Protein AF-A0A1M4Y9M9-F1 (afdb_monomer_lite)

Radius of gyration: 22.57 Å; chains: 1; bounding box: 41×50×82 Å

Sequence (155 aa):
MILIICITCGNTMSQRNHDEQQNQTVKKDTIIKLNNNISLYYASYNSPMKLWYNLHIIHHKKKIKVGKGSDFKGTGSELFSSLSPNAKYVVVDGIIKEYVHESVKDSTLHENYTCAIIDINKAKIIKQLQQDCDGSWNKKNQWISSGGKVVFTSK

Secondary structure (DSSP, 8-state):
-----------------HHHHTT-EEEEEEEEE-SSSEEEEEEEEETTTTEEEEEEEEETTEEEETTTTSTTTT-BB-S-EEE-TTSSEEEEEEEEEEEEESSSS-EEEEEEEEEEEEETTTTEEEEEESS-TT-EE-TTSEEE-TTS-EEEE--

Structure (mmCIF, N/CA/C/O backbone):
data_AF-A0A1M4Y9M9-F1
#
_entry.id   AF-A0A1M4Y9M9-F1
#
loop_
_atom_site.group_PDB
_atom_site.id
_atom_site.type_symbol
_atom_site.label_atom_id
_atom_site.label_alt_id
_atom_site.label_comp_id
_atom_site.label_asym_id
_atom_site.label_entity_id
_atom_site.label_seq_id
_atom_site.pdbx_PDB_ins_code
_atom_site.Cartn_x
_atom_site.Cartn_y
_atom_site.Cartn_z
_atom_site.occupancy
_atom_site.B_iso_or_equiv
_atom_site.auth_seq_id
_atom_site.auth_comp_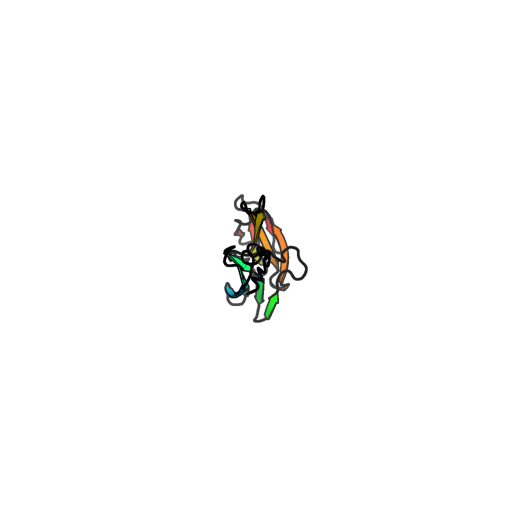id
_atom_site.auth_asym_id
_atom_site.auth_atom_id
_atom_site.pdbx_PDB_model_num
ATOM 1 N N . MET A 1 1 ? 26.553 -31.620 -65.934 1.00 39.50 1 MET A N 1
ATOM 2 C CA . MET A 1 1 ? 26.837 -31.002 -64.623 1.00 39.50 1 MET A CA 1
ATOM 3 C C . MET A 1 1 ? 26.185 -29.625 -64.635 1.00 39.50 1 MET A C 1
ATOM 5 O O . MET A 1 1 ? 26.698 -28.736 -65.295 1.00 39.50 1 MET A O 1
ATOM 9 N N . ILE A 1 2 ? 24.980 -29.499 -64.070 1.00 39.03 2 ILE A N 1
ATOM 10 C CA . ILE A 1 2 ? 24.184 -28.259 -64.086 1.00 39.03 2 ILE A CA 1
ATOM 11 C C . ILE A 1 2 ? 24.255 -27.665 -62.680 1.00 39.03 2 ILE A C 1
ATOM 13 O O . ILE A 1 2 ? 23.873 -28.321 -61.714 1.00 39.03 2 ILE A O 1
ATOM 17 N N . LEU A 1 3 ? 24.805 -26.456 -62.576 1.00 32.22 3 LEU A N 1
ATOM 18 C CA . LEU A 1 3 ? 24.960 -25.712 -61.331 1.00 32.22 3 LEU A CA 1
ATOM 19 C C . LEU A 1 3 ? 23.658 -24.945 -61.056 1.00 32.22 3 LEU A C 1
ATOM 21 O O . LEU A 1 3 ? 23.342 -23.989 -61.758 1.00 32.22 3 LEU A O 1
ATOM 25 N N . ILE A 1 4 ? 22.895 -25.380 -60.053 1.00 41.69 4 ILE A N 1
ATOM 26 C CA . ILE A 1 4 ? 21.719 -24.661 -59.552 1.00 41.69 4 ILE A CA 1
ATOM 27 C C . ILE A 1 4 ? 22.172 -23.844 -58.342 1.00 41.69 4 ILE A C 1
ATOM 29 O O . ILE A 1 4 ? 22.503 -24.410 -57.302 1.00 41.69 4 ILE A O 1
ATOM 33 N N . ILE A 1 5 ? 22.195 -22.517 -58.471 1.00 45.50 5 ILE A N 1
ATOM 34 C CA . ILE A 1 5 ? 22.410 -21.608 -57.341 1.00 45.50 5 ILE A CA 1
ATOM 35 C C . ILE A 1 5 ? 21.033 -21.130 -56.879 1.00 45.50 5 ILE A C 1
ATOM 37 O O . ILE A 1 5 ? 20.473 -20.176 -57.416 1.00 45.50 5 ILE A O 1
ATOM 41 N N . CYS A 1 6 ? 20.468 -21.809 -55.883 1.00 41.34 6 CYS A N 1
ATOM 42 C CA . CYS A 1 6 ? 19.318 -21.298 -55.146 1.00 41.34 6 CYS A CA 1
ATOM 43 C C . CYS A 1 6 ? 19.807 -20.232 -54.160 1.00 41.34 6 CYS A C 1
ATOM 45 O O . CYS A 1 6 ? 20.219 -20.550 -53.047 1.00 41.34 6 CYS A O 1
ATOM 47 N N . ILE A 1 7 ? 19.764 -18.961 -54.563 1.00 47.72 7 ILE A N 1
ATOM 48 C CA . ILE A 1 7 ? 19.885 -17.847 -53.619 1.00 47.72 7 ILE A CA 1
ATOM 49 C C . ILE A 1 7 ? 18.536 -17.721 -52.913 1.00 47.72 7 ILE A C 1
ATOM 51 O O . ILE A 1 7 ? 17.631 -17.026 -53.370 1.00 47.72 7 ILE A O 1
ATOM 55 N N . THR A 1 8 ? 18.371 -18.431 -51.800 1.00 47.62 8 THR A N 1
ATOM 56 C CA . THR A 1 8 ? 17.299 -18.114 -50.861 1.00 47.62 8 THR A CA 1
ATOM 57 C C . THR A 1 8 ? 17.692 -16.825 -50.151 1.00 47.62 8 THR A C 1
ATOM 59 O O . THR A 1 8 ? 18.548 -16.839 -49.266 1.00 47.62 8 THR A O 1
ATOM 62 N N . CYS A 1 9 ? 17.079 -15.705 -50.536 1.00 42.34 9 CYS A N 1
ATOM 63 C CA . CYS A 1 9 ? 17.023 -14.516 -49.693 1.00 42.34 9 CYS A CA 1
ATOM 64 C C . CYS A 1 9 ? 16.261 -14.889 -48.417 1.00 42.34 9 CYS A C 1
ATOM 66 O O . CYS A 1 9 ? 15.039 -14.773 -48.341 1.00 42.34 9 CYS A O 1
ATOM 68 N N . GLY A 1 10 ? 16.988 -15.400 -47.425 1.00 38.81 10 GLY A N 1
ATOM 69 C CA . GLY A 1 10 ? 16.511 -15.463 -46.060 1.00 38.81 10 GLY A CA 1
ATOM 70 C C . GLY A 1 10 ? 16.348 -14.031 -45.585 1.00 38.81 10 GLY A C 1
ATOM 71 O O . GLY A 1 10 ? 17.317 -13.404 -45.172 1.00 38.81 10 GLY A O 1
ATOM 72 N N . ASN A 1 11 ? 15.129 -13.503 -45.673 1.00 43.81 11 ASN A N 1
ATOM 73 C CA . ASN A 1 11 ? 14.743 -12.364 -44.862 1.00 43.81 11 ASN A CA 1
ATOM 74 C C . ASN A 1 11 ? 14.874 -12.830 -43.412 1.00 43.81 11 ASN A C 1
ATOM 76 O O . ASN A 1 11 ? 13.977 -13.478 -42.873 1.00 43.81 11 ASN A O 1
ATOM 80 N N . THR A 1 12 ? 16.015 -12.548 -42.790 1.00 44.00 12 THR A N 1
ATOM 81 C CA . THR A 1 12 ? 16.142 -12.533 -41.340 1.00 44.00 12 THR A CA 1
ATOM 82 C C . THR A 1 12 ? 15.184 -11.458 -40.861 1.00 44.00 12 THR A C 1
ATOM 84 O O . THR A 1 12 ? 15.502 -10.273 -40.791 1.00 44.00 12 THR A O 1
ATOM 87 N N . MET A 1 13 ? 13.951 -11.881 -40.600 1.00 41.16 13 MET A N 1
ATOM 88 C CA . MET A 1 13 ? 12.980 -11.124 -39.842 1.00 41.16 13 MET A CA 1
ATOM 89 C C . MET A 1 13 ? 13.614 -10.940 -38.465 1.00 41.16 13 MET A C 1
ATOM 91 O O . MET A 1 13 ? 13.574 -11.843 -37.633 1.00 41.16 13 MET A O 1
ATOM 95 N N . SER A 1 14 ? 14.310 -9.813 -38.285 1.00 38.88 14 SER A N 1
ATOM 96 C CA . SER A 1 14 ? 14.845 -9.378 -37.000 1.00 38.88 14 SER A CA 1
ATOM 97 C C . SER A 1 14 ? 13.666 -9.346 -36.041 1.00 38.88 14 SER A C 1
ATOM 99 O O . SER A 1 14 ? 12.793 -8.479 -36.133 1.00 38.88 14 SER A O 1
ATOM 101 N N . GLN A 1 15 ? 13.559 -10.389 -35.221 1.00 40.09 15 GLN A N 1
ATOM 102 C CA . GLN A 1 15 ? 12.490 -10.506 -34.256 1.00 40.09 15 GLN A CA 1
ATOM 103 C C . GLN A 1 15 ? 12.573 -9.289 -33.336 1.00 40.09 15 GLN A C 1
ATOM 105 O O . GLN A 1 15 ? 13.615 -9.019 -32.736 1.00 40.09 15 GLN A O 1
ATOM 110 N N . ARG A 1 16 ? 11.453 -8.571 -33.222 1.00 39.50 16 ARG A N 1
ATOM 111 C CA . ARG A 1 16 ? 11.180 -7.558 -32.196 1.00 39.50 16 ARG A CA 1
ATOM 112 C C . ARG A 1 16 ? 11.126 -8.217 -30.805 1.00 39.50 16 ARG A C 1
ATOM 114 O O . ARG A 1 16 ? 10.100 -8.199 -30.144 1.00 39.50 16 ARG A O 1
ATOM 121 N N . ASN A 1 17 ? 12.211 -8.861 -30.380 1.00 40.59 17 ASN A N 1
ATOM 122 C CA . ASN A 1 17 ? 12.287 -9.607 -29.120 1.00 40.59 17 ASN A CA 1
ATOM 123 C C . ASN A 1 17 ? 12.704 -8.730 -27.929 1.00 40.59 17 ASN A C 1
ATOM 125 O O . ASN A 1 17 ? 12.771 -9.230 -26.810 1.00 40.59 17 ASN A O 1
ATOM 129 N N . HIS A 1 18 ? 12.999 -7.444 -28.137 1.00 46.12 18 HIS A N 1
ATOM 130 C CA . HIS A 1 18 ? 13.376 -6.556 -27.034 1.00 46.12 18 HIS A CA 1
ATOM 131 C C . HIS A 1 18 ? 12.176 -6.086 -26.194 1.00 46.12 18 HIS A C 1
ATOM 133 O O . HIS A 1 18 ? 12.348 -5.849 -24.999 1.00 46.12 18 HIS A O 1
ATOM 139 N N . ASP A 1 19 ? 10.970 -6.044 -26.770 1.00 46.53 19 ASP A N 1
ATOM 140 C CA . ASP A 1 19 ? 9.790 -5.465 -26.111 1.00 46.53 19 ASP A CA 1
ATOM 141 C C . ASP A 1 19 ? 9.108 -6.428 -25.121 1.00 46.53 19 ASP A C 1
ATOM 143 O O . ASP A 1 19 ? 8.520 -6.001 -24.127 1.00 46.53 19 ASP A O 1
ATOM 147 N N . GLU A 1 20 ? 9.196 -7.746 -25.335 1.00 45.84 20 GLU A N 1
ATOM 148 C CA . GLU A 1 20 ? 8.435 -8.708 -24.524 1.00 45.84 20 GLU A CA 1
ATOM 149 C C . GLU A 1 20 ? 9.096 -9.080 -23.193 1.00 45.84 20 GLU A C 1
ATOM 151 O O . GLU A 1 20 ? 8.388 -9.497 -22.280 1.00 45.84 20 GLU A O 1
ATOM 156 N N . GLN A 1 21 ? 10.415 -8.942 -23.027 1.00 48.41 21 GLN A N 1
ATOM 157 C CA . GLN A 1 21 ? 11.097 -9.423 -21.814 1.00 48.41 21 GLN A CA 1
ATOM 158 C C . GLN A 1 21 ? 11.120 -8.420 -20.652 1.00 48.41 21 GLN A C 1
ATOM 160 O O . GLN A 1 21 ? 11.230 -8.834 -19.498 1.00 48.41 21 GLN A O 1
ATOM 165 N N . GLN A 1 22 ? 11.005 -7.117 -20.913 1.00 54.19 22 GLN A N 1
ATOM 166 C CA . GLN A 1 22 ? 11.281 -6.099 -19.889 1.00 54.19 22 GLN A CA 1
ATOM 167 C C . GLN A 1 22 ? 10.118 -5.867 -18.907 1.00 54.19 22 GLN A C 1
ATOM 169 O O . GLN A 1 22 ? 10.344 -5.398 -17.794 1.00 54.19 22 GLN A O 1
ATOM 174 N N . ASN A 1 23 ? 8.893 -6.276 -19.257 1.00 61.84 23 ASN A N 1
ATOM 175 C CA . ASN A 1 23 ? 7.692 -6.037 -18.443 1.00 61.84 23 ASN A CA 1
ATOM 176 C C . ASN A 1 23 ? 6.977 -7.305 -17.944 1.00 61.84 23 ASN A C 1
ATOM 178 O O . ASN A 1 23 ? 5.880 -7.225 -17.380 1.00 61.84 23 ASN A O 1
ATOM 182 N N . GLN A 1 24 ? 7.580 -8.487 -18.103 1.00 79.12 24 GLN A N 1
ATOM 183 C CA . GLN A 1 24 ? 6.940 -9.729 -17.672 1.00 79.12 24 GLN A CA 1
ATOM 184 C C . GLN A 1 24 ? 6.872 -9.827 -16.149 1.00 79.12 24 GLN A C 1
ATOM 186 O O . GLN A 1 24 ? 7.872 -9.927 -15.438 1.00 79.12 24 GLN A O 1
ATOM 191 N N . THR A 1 25 ? 5.641 -9.826 -15.644 1.00 87.69 25 THR A N 1
ATOM 192 C CA . THR A 1 25 ? 5.367 -10.097 -14.237 1.00 87.69 25 THR A CA 1
ATOM 193 C C . THR A 1 25 ? 5.221 -11.605 -14.054 1.00 87.69 25 THR A C 1
ATOM 195 O O . THR A 1 25 ? 4.389 -12.233 -14.707 1.00 87.69 25 THR A O 1
ATOM 198 N N . VAL A 1 26 ? 5.993 -12.195 -13.146 1.00 93.44 26 VAL A N 1
ATOM 199 C CA . VAL A 1 26 ? 5.918 -13.626 -12.826 1.00 93.44 26 VAL A CA 1
ATOM 200 C C . VAL A 1 26 ? 5.068 -13.861 -11.586 1.00 93.44 26 VAL A C 1
ATOM 202 O O . VAL A 1 26 ? 4.998 -13.010 -10.695 1.00 93.44 26 VAL A O 1
ATOM 205 N N . LYS A 1 27 ? 4.434 -15.033 -11.492 1.00 95.62 27 LYS A N 1
ATOM 206 C CA . LYS A 1 27 ? 3.749 -15.447 -10.264 1.00 95.62 27 LYS A CA 1
ATOM 207 C C . LYS A 1 27 ? 4.785 -15.616 -9.154 1.00 95.62 27 LYS A C 1
ATOM 209 O O . LYS A 1 27 ? 5.689 -16.439 -9.262 1.00 95.62 27 LYS A O 1
ATOM 214 N N . LYS A 1 28 ? 4.646 -14.829 -8.094 1.00 96.19 28 LYS A N 1
ATOM 215 C CA . LYS A 1 28 ? 5.520 -14.852 -6.925 1.00 96.19 28 LYS A CA 1
ATOM 216 C C . LYS A 1 28 ? 4.741 -14.286 -5.759 1.00 96.19 28 LYS A C 1
ATOM 218 O O . LYS A 1 28 ? 4.192 -13.195 -5.861 1.00 96.19 28 LYS A O 1
ATOM 223 N N . ASP A 1 29 ? 4.721 -15.025 -4.666 1.00 95.94 29 ASP A N 1
ATOM 224 C CA . ASP A 1 29 ? 3.932 -14.672 -3.501 1.00 95.94 29 ASP A CA 1
ATOM 225 C C . ASP A 1 29 ? 4.799 -13.951 -2.465 1.00 95.94 29 ASP A C 1
ATOM 227 O O . ASP A 1 29 ? 5.914 -14.380 -2.167 1.00 95.94 29 ASP A O 1
ATOM 231 N N . THR A 1 30 ? 4.278 -12.871 -1.889 1.00 97.56 30 THR A N 1
ATOM 232 C CA . THR A 1 30 ? 4.827 -12.270 -0.667 1.00 97.56 30 THR A CA 1
ATOM 233 C C . THR A 1 30 ? 3.707 -11.790 0.243 1.00 97.56 30 THR A C 1
ATOM 235 O O . THR A 1 30 ? 2.626 -11.412 -0.219 1.00 97.56 30 THR A O 1
ATOM 238 N N . ILE A 1 31 ? 3.961 -11.836 1.550 1.00 97.75 31 ILE A N 1
ATOM 239 C CA . ILE A 1 31 ? 3.016 -11.452 2.595 1.00 97.75 31 ILE A CA 1
ATOM 240 C C . ILE A 1 31 ? 3.688 -10.443 3.519 1.00 97.75 31 ILE A C 1
ATOM 242 O O . ILE A 1 31 ? 4.729 -10.731 4.105 1.00 97.75 31 ILE A O 1
ATOM 246 N N . ILE A 1 32 ? 3.037 -9.299 3.714 1.00 97.81 32 ILE A N 1
ATOM 247 C CA . ILE A 1 32 ? 3.406 -8.308 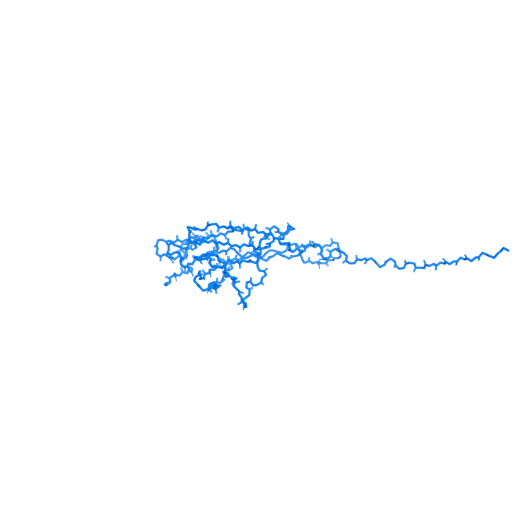4.724 1.00 97.81 32 ILE A CA 1
ATOM 248 C C . ILE A 1 32 ? 2.399 -8.409 5.862 1.00 97.81 32 ILE A C 1
ATOM 250 O O . ILE A 1 32 ? 1.214 -8.115 5.684 1.00 97.81 32 ILE A O 1
ATOM 254 N N . LYS A 1 33 ? 2.853 -8.830 7.042 1.00 97.62 33 LYS A N 1
ATOM 255 C CA . LYS A 1 33 ? 2.012 -8.823 8.243 1.00 97.62 33 LYS A CA 1
ATOM 256 C C . LYS A 1 33 ? 1.913 -7.393 8.768 1.00 97.62 33 LYS A C 1
ATOM 258 O O . LYS A 1 33 ? 2.933 -6.811 9.115 1.00 97.62 33 LYS A O 1
ATOM 263 N N . LEU A 1 34 ? 0.697 -6.849 8.842 1.00 97.44 34 LEU A N 1
ATOM 264 C CA . LEU A 1 34 ? 0.452 -5.525 9.428 1.00 97.44 34 LEU A CA 1
ATOM 265 C C . LEU A 1 34 ? 0.132 -5.635 10.923 1.00 97.44 34 LEU A C 1
ATOM 267 O O . LEU A 1 34 ? 0.576 -4.821 11.723 1.00 97.44 34 LEU A O 1
ATOM 271 N N . ASN A 1 35 ? -0.647 -6.653 11.296 1.00 96.31 35 ASN A N 1
ATOM 272 C CA . ASN A 1 35 ? -0.897 -7.065 12.676 1.00 96.31 35 ASN A CA 1
ATOM 273 C C . ASN A 1 35 ? -1.340 -8.545 12.705 1.00 96.31 35 ASN A C 1
ATOM 275 O O . ASN A 1 35 ? -1.231 -9.253 11.703 1.00 96.31 35 ASN A O 1
ATOM 279 N N . ASN A 1 36 ? -1.874 -9.015 13.837 1.00 94.06 36 ASN A N 1
ATOM 280 C CA . ASN A 1 36 ? -2.295 -10.412 14.015 1.00 94.06 36 ASN A CA 1
ATOM 281 C C . ASN A 1 36 ? -3.412 -10.873 13.058 1.00 94.06 36 ASN A C 1
ATOM 283 O O . ASN A 1 36 ? -3.495 -12.060 12.753 1.00 94.06 36 ASN A O 1
ATOM 287 N N . ASN A 1 37 ? -4.268 -9.960 12.588 1.00 95.31 37 ASN A N 1
ATOM 288 C CA . ASN A 1 37 ? -5.478 -10.289 11.825 1.00 95.31 37 ASN A CA 1
ATOM 289 C C . ASN A 1 37 ? -5.474 -9.747 10.391 1.00 95.31 37 ASN A C 1
ATOM 291 O O . ASN A 1 37 ? -6.361 -10.106 9.610 1.00 95.31 37 ASN A O 1
ATOM 295 N N . ILE A 1 38 ? -4.515 -8.880 10.061 1.00 97.75 38 ILE A N 1
ATOM 296 C CA . ILE A 1 38 ? -4.444 -8.147 8.802 1.00 97.75 38 ILE A CA 1
ATOM 297 C C . ILE A 1 38 ? -3.067 -8.354 8.183 1.00 97.75 38 ILE A C 1
ATOM 299 O O . ILE A 1 38 ? -2.025 -8.127 8.805 1.00 97.75 38 ILE A O 1
ATOM 303 N N . SER A 1 39 ? -3.05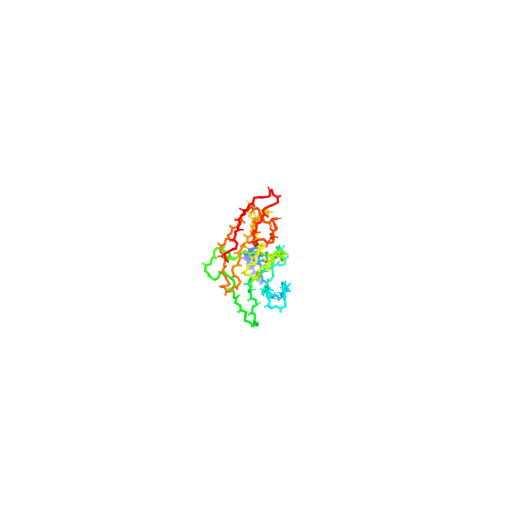5 -8.769 6.925 1.00 98.06 39 SER A N 1
ATOM 304 C CA . SER A 1 39 ? -1.845 -8.839 6.112 1.00 98.06 39 SER A CA 1
ATOM 305 C C . SER A 1 39 ? -2.122 -8.349 4.698 1.00 98.06 39 SER A C 1
ATOM 307 O O . SER A 1 39 ? -3.238 -8.481 4.191 1.00 98.06 39 SER A O 1
ATOM 309 N N . LEU A 1 40 ? -1.096 -7.811 4.054 1.00 97.81 40 LEU A N 1
ATOM 310 C CA . LEU A 1 40 ? -1.094 -7.559 2.619 1.00 97.81 40 LEU A CA 1
ATOM 311 C C . LEU A 1 40 ? -0.474 -8.758 1.917 1.00 97.81 40 LEU A C 1
ATOM 313 O O . LEU A 1 40 ? 0.483 -9.345 2.415 1.00 97.81 40 LEU A O 1
ATOM 317 N N . TYR A 1 41 ? -1.022 -9.120 0.767 1.00 97.19 41 TYR A N 1
ATOM 318 C CA . TYR A 1 41 ? -0.507 -10.195 -0.067 1.00 97.19 41 TYR A CA 1
ATOM 319 C C . TYR A 1 41 ? -0.347 -9.703 -1.500 1.00 97.19 41 TYR A C 1
ATOM 321 O O . TYR A 1 41 ? -1.306 -9.208 -2.094 1.00 97.19 41 TYR A O 1
ATOM 329 N N . TYR A 1 42 ? 0.843 -9.885 -2.060 1.00 96.50 42 TYR A N 1
ATOM 330 C CA . TYR A 1 42 ? 1.135 -9.625 -3.465 1.00 96.50 42 TYR A CA 1
ATOM 331 C C . TYR A 1 42 ? 1.372 -10.962 -4.164 1.00 96.50 42 TYR A C 1
ATOM 333 O O . TYR A 1 42 ? 2.084 -11.816 -3.639 1.00 96.50 42 TYR A O 1
ATOM 341 N N . ALA A 1 43 ? 0.733 -11.153 -5.320 1.00 95.56 43 ALA A N 1
ATOM 342 C CA . ALA A 1 43 ? 0.675 -12.447 -6.013 1.00 95.56 43 ALA A CA 1
ATOM 343 C C . ALA A 1 43 ? 1.660 -12.564 -7.186 1.00 95.56 43 ALA A C 1
ATOM 345 O O . ALA A 1 43 ? 1.718 -13.594 -7.867 1.00 95.56 43 ALA A O 1
ATOM 346 N N . SER A 1 44 ? 2.369 -11.481 -7.500 1.00 95.50 44 SER A N 1
ATOM 347 C CA . SER A 1 44 ? 3.259 -11.440 -8.649 1.00 95.50 44 SER A CA 1
ATOM 348 C C . SER A 1 44 ? 4.350 -10.383 -8.503 1.00 95.50 44 SER A C 1
ATOM 350 O O . SER A 1 44 ? 4.159 -9.384 -7.810 1.00 95.50 44 SER A O 1
ATOM 352 N N . TYR A 1 45 ? 5.471 -10.583 -9.190 1.00 95.69 45 TYR A N 1
ATOM 353 C CA . TYR A 1 45 ? 6.654 -9.726 -9.129 1.00 95.69 45 TYR A CA 1
ATOM 354 C C . TYR A 1 45 ? 7.221 -9.480 -10.529 1.00 95.69 45 TYR A C 1
ATOM 356 O O . TYR A 1 45 ? 7.303 -10.407 -11.333 1.00 95.69 45 TYR A O 1
ATOM 364 N N . ASN A 1 46 ? 7.626 -8.247 -10.816 1.00 94.06 46 ASN A N 1
ATOM 365 C CA . ASN A 1 46 ? 8.380 -7.882 -12.011 1.00 94.06 46 ASN A CA 1
ATOM 366 C C . ASN A 1 46 ? 9.844 -7.676 -11.597 1.00 94.06 46 ASN A C 1
ATOM 368 O O . ASN A 1 46 ? 10.151 -6.768 -10.824 1.00 94.06 46 ASN A O 1
ATOM 372 N N . SER A 1 47 ? 10.741 -8.542 -12.077 1.00 92.12 47 SER A N 1
ATOM 373 C CA . SER A 1 47 ? 12.154 -8.492 -11.687 1.00 92.12 47 SER A CA 1
ATOM 374 C C . SER A 1 47 ? 12.909 -7.292 -12.266 1.00 92.12 47 SER A C 1
ATOM 376 O O . SER A 1 47 ? 13.635 -6.672 -11.488 1.00 92.12 47 SER A O 1
ATOM 378 N N . PRO A 1 48 ? 12.754 -6.935 -13.560 1.00 89.44 48 PRO A N 1
ATOM 379 C CA . PRO A 1 48 ? 13.365 -5.723 -14.114 1.00 89.44 48 PRO A CA 1
ATOM 380 C C . PRO A 1 48 ? 12.998 -4.445 -13.348 1.00 89.44 48 PRO A C 1
ATOM 382 O O . PRO A 1 48 ? 13.881 -3.700 -12.933 1.00 89.44 48 PRO A O 1
ATOM 385 N N . MET A 1 49 ? 11.707 -4.243 -13.078 1.00 90.38 49 MET A N 1
ATOM 386 C CA . MET A 1 49 ? 11.192 -3.048 -12.397 1.00 90.38 49 MET A CA 1
ATOM 387 C C . MET A 1 49 ? 11.366 -3.093 -10.876 1.00 90.38 49 MET A C 1
ATOM 389 O O . MET A 1 49 ? 11.225 -2.070 -10.209 1.00 90.38 49 MET A O 1
ATOM 393 N N . LYS A 1 50 ? 11.669 -4.275 -10.323 1.00 93.56 50 LYS A N 1
ATOM 394 C CA . LYS A 1 50 ? 11.741 -4.564 -8.882 1.00 93.56 50 LYS A CA 1
ATOM 395 C C . LYS A 1 50 ? 10.451 -4.240 -8.122 1.00 93.56 50 LYS A C 1
ATOM 397 O O . LYS A 1 50 ? 10.488 -3.826 -6.969 1.00 93.56 50 LYS A O 1
ATOM 402 N N . LEU A 1 51 ? 9.305 -4.475 -8.758 1.00 95.38 51 LEU A N 1
ATOM 403 C CA . LEU A 1 51 ? 7.990 -4.133 -8.217 1.00 95.38 51 LEU A CA 1
ATOM 404 C C . LEU A 1 51 ? 7.105 -5.360 -7.995 1.00 95.38 51 LEU A C 1
ATOM 406 O O . LEU A 1 51 ? 7.059 -6.290 -8.805 1.00 95.38 51 LEU A O 1
ATOM 410 N N . TRP A 1 52 ? 6.352 -5.329 -6.900 1.00 96.56 52 TRP A N 1
ATOM 411 C CA . TRP A 1 52 ? 5.317 -6.299 -6.559 1.00 96.56 52 TRP A CA 1
ATOM 412 C C . TRP A 1 52 ? 3.940 -5.830 -7.014 1.00 96.56 52 TRP A C 1
ATOM 414 O O . TRP A 1 52 ? 3.610 -4.654 -6.931 1.00 96.56 52 TRP A O 1
ATOM 424 N N . TYR A 1 53 ? 3.109 -6.765 -7.468 1.00 94.19 53 TYR A N 1
ATOM 425 C CA . TYR A 1 53 ? 1.802 -6.482 -8.061 1.00 94.19 53 TYR A CA 1
ATOM 426 C C . TYR A 1 53 ? 0.722 -7.423 -7.524 1.00 94.19 53 TYR A C 1
ATOM 428 O O . TYR A 1 53 ? 0.981 -8.366 -6.773 1.00 94.19 53 TYR A O 1
ATOM 436 N N . ASN A 1 54 ? -0.518 -7.183 -7.962 1.00 92.75 54 ASN A N 1
ATOM 437 C CA . ASN A 1 54 ? -1.693 -7.964 -7.579 1.00 92.75 54 ASN A CA 1
ATOM 438 C C . ASN A 1 54 ? -1.910 -7.964 -6.060 1.00 92.75 54 ASN A C 1
ATOM 440 O O . ASN A 1 54 ? -1.994 -9.020 -5.431 1.00 92.75 54 ASN A O 1
ATOM 444 N N . LEU A 1 55 ? -2.026 -6.763 -5.494 1.00 95.31 55 LEU A N 1
ATOM 445 C CA . LEU A 1 55 ? -2.315 -6.547 -4.083 1.00 95.31 55 LEU A CA 1
ATOM 446 C C . LEU A 1 55 ? -3.678 -7.129 -3.678 1.00 95.31 55 LEU A C 1
ATOM 448 O O . LEU A 1 55 ? -4.719 -6.875 -4.293 1.00 95.31 55 LEU A O 1
ATOM 452 N N . HIS A 1 56 ? -3.666 -7.881 -2.587 1.00 95.50 56 HIS A N 1
ATOM 453 C CA . HIS A 1 56 ? -4.831 -8.339 -1.853 1.00 95.50 56 HIS A CA 1
ATOM 454 C C . HIS A 1 56 ? -4.686 -7.974 -0.380 1.00 95.50 56 HIS A C 1
ATOM 456 O O . HIS A 1 56 ? -3.584 -7.934 0.165 1.00 95.50 56 HIS A O 1
ATOM 462 N N . ILE A 1 57 ? -5.824 -7.805 0.279 1.00 96.50 57 ILE A N 1
ATOM 463 C CA . ILE A 1 57 ? -5.910 -7.761 1.733 1.00 96.50 57 ILE A CA 1
ATOM 464 C C . ILE A 1 57 ? -6.339 -9.136 2.221 1.00 96.50 57 ILE A C 1
ATOM 466 O O . ILE A 1 57 ? -7.310 -9.709 1.723 1.00 96.50 57 ILE A O 1
ATOM 470 N N . ILE A 1 58 ? -5.612 -9.659 3.202 1.00 96.81 58 ILE A N 1
ATOM 471 C CA . ILE A 1 58 ? -6.013 -10.813 3.994 1.00 96.81 58 ILE A CA 1
ATOM 472 C C . ILE A 1 58 ? -6.512 -10.276 5.333 1.00 96.81 58 ILE A C 1
ATOM 474 O O . ILE A 1 58 ? -5.719 -9.787 6.133 1.00 96.81 58 ILE A O 1
ATOM 478 N N . HIS A 1 59 ? -7.819 -10.370 5.570 1.00 94.50 59 HIS A N 1
ATOM 479 C CA . HIS A 1 59 ? -8.461 -9.944 6.813 1.00 94.50 59 HIS A CA 1
ATOM 480 C C . HIS A 1 59 ? -9.348 -11.073 7.344 1.00 94.50 59 HIS A C 1
ATOM 482 O O . HIS A 1 59 ? -10.188 -11.599 6.612 1.00 94.50 59 HIS A O 1
ATOM 488 N N . HIS A 1 60 ? -9.130 -11.505 8.591 1.00 88.25 60 HIS A N 1
ATOM 489 C CA . HIS A 1 60 ? -9.831 -12.657 9.188 1.00 88.25 60 HIS A CA 1
ATOM 490 C C . HIS A 1 60 ? -9.836 -13.903 8.278 1.00 88.25 60 HIS A C 1
ATOM 492 O O . HIS A 1 60 ? -10.867 -14.541 8.070 1.00 88.25 60 HIS A O 1
ATOM 498 N N . LYS A 1 61 ? -8.669 -14.232 7.701 1.00 87.38 61 LYS A N 1
ATOM 499 C CA . LYS A 1 61 ? -8.453 -15.347 6.752 1.00 87.38 61 LYS A CA 1
ATOM 500 C C . LYS A 1 61 ? -9.176 -15.216 5.401 1.00 87.38 61 LYS A C 1
ATOM 502 O O . LYS A 1 61 ? -9.026 -16.092 4.553 1.00 87.38 61 LYS A O 1
ATOM 507 N N . LYS A 1 62 ? -9.913 -14.129 5.151 1.00 94.19 62 LYS A N 1
ATOM 508 C CA . LYS A 1 62 ? -10.500 -13.834 3.837 1.00 94.19 62 LYS A CA 1
ATOM 509 C C . LYS A 1 62 ? -9.516 -13.018 3.012 1.00 94.19 62 LYS A C 1
ATOM 511 O O . LYS A 1 62 ? -9.081 -11.957 3.449 1.00 94.19 62 LYS A O 1
ATOM 516 N N . LYS A 1 63 ? -9.184 -13.512 1.817 1.00 95.06 63 LYS A N 1
ATOM 517 C CA . LYS A 1 63 ? -8.338 -12.815 0.841 1.00 95.06 63 LYS A CA 1
ATOM 518 C C . LYS A 1 63 ? -9.213 -12.079 -0.169 1.00 95.06 63 LYS A C 1
ATOM 520 O O . LYS A 1 63 ? -10.006 -12.713 -0.860 1.00 95.06 63 LYS A O 1
ATOM 525 N N . ILE A 1 64 ? -9.048 -10.766 -0.283 1.00 94.31 64 ILE A N 1
ATOM 526 C CA . ILE A 1 64 ? -9.836 -9.915 -1.181 1.00 94.31 64 ILE A CA 1
ATOM 527 C C . ILE A 1 64 ? -8.884 -9.070 -2.024 1.00 94.31 64 ILE A C 1
ATOM 529 O O . ILE A 1 64 ? -7.990 -8.419 -1.489 1.00 94.31 64 ILE A O 1
ATOM 533 N N . LYS A 1 65 ? -9.058 -9.092 -3.350 1.00 92.62 65 LYS A N 1
ATOM 534 C CA . LYS A 1 65 ? -8.249 -8.282 -4.270 1.00 92.62 65 LYS A CA 1
ATOM 535 C C . LYS A 1 65 ? -8.577 -6.801 -4.087 1.00 92.62 65 LYS A C 1
ATOM 537 O O . LYS A 1 65 ? -9.750 -6.432 -4.120 1.00 92.62 65 LYS A O 1
ATOM 542 N N . VAL A 1 66 ? -7.550 -5.970 -3.936 1.00 91.56 66 VAL A N 1
ATOM 543 C CA . VAL A 1 66 ? -7.709 -4.516 -3.826 1.00 91.56 66 VAL A CA 1
ATOM 544 C C . VAL A 1 66 ? -7.925 -3.909 -5.211 1.00 91.56 66 VAL A C 1
ATOM 546 O O . VAL A 1 66 ? -7.352 -4.368 -6.198 1.00 91.56 66 VAL A O 1
ATOM 549 N N . GLY A 1 67 ? -8.754 -2.865 -5.290 1.00 74.62 67 GLY A N 1
ATOM 550 C CA . GLY A 1 67 ? -8.804 -2.006 -6.478 1.00 74.62 67 GLY A CA 1
ATOM 551 C C . GLY A 1 67 ? -9.475 -2.636 -7.703 1.00 74.62 67 GLY A C 1
ATOM 552 O O . GLY A 1 67 ? -9.167 -2.280 -8.842 1.00 74.62 67 GLY A O 1
ATOM 553 N N . LYS A 1 68 ? -10.402 -3.585 -7.503 1.00 72.31 68 LYS A N 1
ATOM 554 C CA . LYS A 1 68 ? -11.229 -4.114 -8.600 1.00 72.31 68 LYS A CA 1
ATOM 555 C C . LYS A 1 68 ? -11.972 -2.949 -9.277 1.00 72.31 68 LYS A C 1
ATOM 557 O O . LYS A 1 68 ? -12.850 -2.353 -8.664 1.00 72.31 68 LYS A O 1
ATOM 562 N N . GLY A 1 69 ? -11.609 -2.645 -10.527 1.00 62.81 69 GLY A N 1
ATOM 563 C CA . GLY A 1 69 ? -12.199 -1.547 -11.306 1.00 62.81 69 GLY A CA 1
ATOM 564 C C . GLY A 1 69 ? -11.697 -0.139 -10.955 1.00 62.81 69 GLY A C 1
ATOM 565 O O . GLY A 1 69 ? -12.403 0.815 -11.246 1.00 62.81 69 GLY A O 1
ATOM 566 N N . SER A 1 70 ? -10.530 0.004 -10.313 1.00 70.12 70 SER A N 1
ATOM 567 C CA . SER A 1 70 ? -9.912 1.313 -10.026 1.00 70.12 70 SER A CA 1
ATOM 568 C C . SER A 1 70 ? -8.662 1.570 -10.866 1.00 70.12 70 SER A C 1
ATOM 570 O O . SER A 1 70 ? -7.992 0.611 -11.250 1.00 70.12 70 SER A O 1
ATOM 572 N N . ASP A 1 71 ? -8.272 2.838 -11.001 1.00 65.88 71 ASP A N 1
ATOM 573 C CA . ASP A 1 71 ? -7.057 3.292 -11.708 1.00 65.88 71 ASP A CA 1
ATOM 574 C C . ASP A 1 71 ? -5.743 2.821 -11.062 1.00 65.88 71 ASP A C 1
ATOM 576 O O . ASP A 1 71 ? -4.675 2.913 -11.647 1.00 65.88 71 ASP A O 1
ATOM 580 N N . PHE A 1 72 ? -5.814 2.234 -9.866 1.00 68.12 72 PHE A N 1
ATOM 581 C CA . PHE A 1 72 ? -4.691 1.530 -9.234 1.00 68.12 72 PHE A CA 1
ATOM 582 C C . PHE A 1 72 ? -4.408 0.155 -9.865 1.00 68.12 72 PHE A C 1
ATOM 584 O O . PHE A 1 72 ? -3.543 -0.605 -9.431 1.00 68.12 72 PHE A O 1
ATOM 591 N N . LYS A 1 73 ? -5.189 -0.245 -10.870 1.00 66.88 73 LYS A N 1
ATOM 592 C CA . LYS A 1 73 ? -4.926 -1.461 -11.630 1.00 66.88 73 LYS A CA 1
ATOM 593 C C . LYS A 1 73 ? -3.653 -1.247 -12.451 1.00 66.88 73 LYS A C 1
ATOM 595 O O . LYS A 1 73 ? -3.677 -0.542 -13.446 1.00 66.88 73 LYS A O 1
ATOM 600 N N . GLY A 1 74 ? -2.575 -1.921 -12.058 1.00 70.38 74 GLY A N 1
ATOM 601 C CA . GLY A 1 74 ? -1.287 -1.845 -12.757 1.00 70.38 74 GLY A CA 1
ATOM 602 C C . GLY A 1 74 ? -0.225 -1.028 -12.026 1.00 70.38 74 GLY A C 1
ATOM 603 O O . GLY A 1 74 ? 0.900 -0.969 -12.502 1.00 70.38 74 GLY A O 1
ATOM 604 N N . THR A 1 75 ? -0.528 -0.467 -10.854 1.00 85.56 75 THR A N 1
ATOM 605 C CA . THR A 1 75 ? 0.499 0.106 -9.978 1.00 85.56 75 THR A CA 1
ATOM 606 C C . THR A 1 75 ? 1.219 -1.013 -9.227 1.00 85.56 75 THR A C 1
ATOM 608 O O . THR A 1 75 ? 0.583 -1.889 -8.627 1.00 85.56 75 THR A O 1
ATOM 611 N N . GLY A 1 76 ? 2.545 -0.994 -9.284 1.00 93.44 76 GLY A N 1
ATOM 612 C CA . GLY A 1 76 ? 3.411 -1.861 -8.502 1.00 93.44 76 GLY A CA 1
ATOM 613 C C . GLY A 1 76 ? 3.700 -1.286 -7.118 1.00 93.44 76 GLY A C 1
ATOM 614 O O . GLY A 1 76 ? 3.230 -0.207 -6.767 1.00 93.44 76 GLY A O 1
ATOM 615 N N . SER A 1 77 ? 4.470 -2.023 -6.331 1.00 95.12 77 SER A N 1
ATOM 616 C CA . SER A 1 77 ? 4.808 -1.690 -4.950 1.00 95.12 77 SER A CA 1
ATOM 617 C C . SER A 1 77 ? 6.232 -2.143 -4.628 1.00 95.12 77 SER A C 1
ATOM 619 O O . SER A 1 77 ? 6.640 -3.243 -5.011 1.00 95.12 77 SER A O 1
ATOM 621 N N . GLU A 1 78 ? 6.966 -1.323 -3.884 1.00 96.38 78 GLU A N 1
ATOM 622 C CA . GLU A 1 78 ? 8.225 -1.664 -3.210 1.00 96.38 78 GLU A CA 1
ATOM 623 C C . GLU A 1 78 ? 7.973 -2.185 -1.782 1.00 96.38 78 GLU A C 1
ATOM 625 O O . GLU A 1 78 ? 8.890 -2.305 -0.974 1.00 96.38 78 GLU A O 1
ATOM 630 N N . LEU A 1 79 ? 6.729 -2.591 -1.498 1.00 96.50 79 LEU A N 1
ATOM 631 C CA . LEU A 1 79 ? 6.241 -3.161 -0.241 1.00 96.50 79 LEU A CA 1
ATOM 632 C C . LEU A 1 79 ? 6.117 -2.160 0.914 1.00 96.50 79 LEU A C 1
ATOM 634 O O . LEU A 1 79 ? 5.975 -2.581 2.067 1.00 96.50 79 LEU A O 1
ATOM 638 N N . PHE A 1 80 ? 6.091 -0.852 0.645 1.00 96.50 80 PHE A N 1
ATOM 639 C CA . PHE A 1 80 ? 5.754 0.109 1.691 1.00 96.50 80 PHE A CA 1
ATOM 640 C C . PHE A 1 80 ? 4.320 -0.110 2.182 1.00 96.50 80 PHE A C 1
ATOM 642 O O . PHE A 1 80 ? 3.374 -0.260 1.403 1.00 96.50 80 PHE A O 1
ATOM 649 N N . SER A 1 81 ? 4.144 -0.108 3.502 1.00 97.25 81 SER A N 1
ATOM 650 C CA . SER A 1 81 ? 2.816 -0.110 4.099 1.00 97.25 81 SER A CA 1
ATOM 651 C C . SER A 1 81 ? 2.800 0.522 5.486 1.00 97.25 81 SER A C 1
ATOM 653 O O . SER A 1 81 ? 3.745 0.385 6.260 1.00 97.25 81 SER A O 1
ATOM 655 N N . SER A 1 82 ? 1.700 1.200 5.813 1.00 97.56 82 SER A N 1
ATOM 656 C CA . SER A 1 82 ? 1.485 1.816 7.122 1.00 97.56 82 SER A CA 1
ATOM 657 C C . SER A 1 82 ? 0.030 1.668 7.552 1.00 97.56 82 SER A C 1
ATOM 659 O O . SER A 1 82 ? -0.881 2.223 6.930 1.00 97.56 82 SER A O 1
ATOM 661 N N . LEU A 1 83 ? -0.204 0.883 8.605 1.00 97.88 83 LEU A N 1
ATOM 662 C CA . LEU A 1 83 ? -1.535 0.597 9.140 1.00 97.88 83 LEU A CA 1
ATOM 663 C C . LEU A 1 83 ? -1.992 1.720 10.083 1.00 97.88 83 LEU A C 1
ATOM 665 O O . LEU A 1 83 ? -1.239 2.144 10.958 1.00 97.88 83 LEU A O 1
ATOM 669 N N . SER A 1 84 ? -3.241 2.169 9.945 1.00 97.88 84 SER A N 1
ATOM 670 C CA . SER A 1 84 ? -3.830 3.136 10.872 1.00 97.88 84 SER A CA 1
ATOM 671 C C . SER A 1 84 ? -3.972 2.541 12.285 1.00 97.88 84 SER A C 1
ATOM 673 O O . SER A 1 84 ? -4.205 1.337 12.416 1.00 97.88 84 SER A O 1
ATOM 675 N N . PRO A 1 85 ? -3.912 3.346 13.364 1.00 97.31 85 PRO A N 1
ATOM 676 C CA . PRO A 1 85 ? -3.995 2.832 14.736 1.00 97.31 85 PRO A CA 1
ATOM 677 C C . PRO A 1 85 ? -5.278 2.043 15.032 1.00 97.31 85 PRO A C 1
ATOM 679 O O . PRO A 1 85 ? -5.256 1.069 15.775 1.00 97.31 85 PRO A O 1
ATOM 682 N N . ASN A 1 86 ? -6.399 2.427 14.419 1.00 96.44 86 ASN A N 1
ATOM 683 C CA . ASN A 1 86 ? -7.673 1.713 14.518 1.00 96.44 86 ASN A CA 1
ATOM 684 C C . ASN A 1 86 ? -7.811 0.516 13.560 1.00 96.44 86 ASN A C 1
ATOM 686 O O . ASN A 1 86 ? -8.890 -0.068 13.483 1.00 96.44 86 ASN A O 1
ATOM 690 N N . ALA A 1 87 ? -6.761 0.187 12.804 1.00 96.75 87 ALA A N 1
ATOM 691 C CA . ALA A 1 87 ? -6.697 -0.932 11.871 1.00 96.75 87 ALA A CA 1
ATOM 692 C C . ALA A 1 87 ? -7.796 -0.950 10.786 1.00 96.75 87 ALA A C 1
ATOM 694 O O . ALA A 1 87 ? -8.094 -1.999 10.217 1.00 96.75 87 ALA A O 1
ATOM 695 N N . LYS A 1 88 ? -8.408 0.204 10.485 1.00 96.81 88 LYS A N 1
ATOM 696 C CA . LYS A 1 88 ? -9.426 0.340 9.430 1.00 96.81 88 LYS A CA 1
ATOM 697 C C . LYS A 1 88 ? -8.832 0.690 8.069 1.00 96.81 88 LYS A C 1
ATOM 699 O O . LYS A 1 88 ? -9.442 0.383 7.043 1.00 96.81 88 LYS A O 1
ATOM 704 N N . TYR A 1 89 ? -7.670 1.338 8.061 1.00 97.69 89 TYR A N 1
ATOM 705 C CA . TYR A 1 89 ? -7.042 1.863 6.860 1.00 97.69 89 TYR A CA 1
ATOM 706 C C . TYR A 1 89 ? -5.575 1.467 6.787 1.00 97.69 89 TYR A C 1
ATOM 708 O O . TYR A 1 89 ? -4.903 1.315 7.805 1.00 97.69 89 TYR A O 1
ATOM 716 N N . VAL A 1 90 ? -5.070 1.326 5.571 1.00 97.75 90 VAL A N 1
ATOM 717 C CA . VAL A 1 90 ? -3.643 1.140 5.308 1.00 97.75 90 VAL A CA 1
ATOM 718 C C . VAL A 1 90 ? -3.226 2.075 4.185 1.00 97.75 90 VAL A C 1
ATOM 720 O O . VAL A 1 90 ? -3.947 2.209 3.196 1.00 97.75 90 VAL A O 1
ATOM 723 N N . VAL A 1 91 ? -2.085 2.735 4.355 1.00 97.56 91 VAL A N 1
ATOM 724 C CA . VAL A 1 91 ? -1.387 3.404 3.255 1.00 97.56 91 VAL A CA 1
ATOM 725 C C . VAL A 1 91 ? -0.425 2.405 2.639 1.00 97.56 91 VAL A C 1
ATOM 727 O O . VAL A 1 91 ? 0.293 1.739 3.379 1.00 97.56 91 VAL A O 1
ATOM 730 N N . VAL A 1 92 ? -0.421 2.294 1.316 1.00 96.94 92 VAL A N 1
ATOM 731 C CA . VAL A 1 92 ? 0.559 1.523 0.538 1.00 96.94 92 VAL A CA 1
ATOM 732 C C . VAL A 1 92 ? 1.127 2.405 -0.562 1.00 96.94 92 VAL A C 1
ATOM 734 O O . VAL A 1 92 ? 0.454 3.340 -1.001 1.00 96.94 92 VAL A O 1
ATOM 737 N N . ASP A 1 93 ? 2.336 2.117 -1.018 1.00 95.00 93 ASP A N 1
ATOM 738 C CA . ASP A 1 93 ? 2.875 2.722 -2.233 1.00 95.00 93 ASP A CA 1
ATOM 739 C C . ASP A 1 93 ? 2.134 2.231 -3.489 1.00 95.00 93 ASP A C 1
ATOM 741 O O . ASP A 1 93 ? 1.481 1.186 -3.517 1.00 95.00 93 ASP A O 1
ATOM 745 N N . GLY A 1 94 ? 2.202 3.041 -4.538 1.00 93.50 94 GLY A N 1
ATOM 746 C CA . GLY A 1 94 ? 1.703 2.742 -5.869 1.00 93.50 94 GLY A CA 1
ATOM 747 C C . GLY A 1 94 ? 2.661 3.336 -6.886 1.00 93.50 94 GLY A C 1
ATOM 748 O O . GLY A 1 94 ? 2.729 4.552 -7.037 1.00 93.50 94 GLY A O 1
ATOM 749 N N . ILE A 1 95 ? 3.419 2.486 -7.564 1.00 92.56 95 ILE A N 1
ATOM 750 C CA . ILE A 1 95 ? 4.524 2.907 -8.422 1.00 92.56 95 ILE A CA 1
ATOM 751 C C . ILE A 1 95 ? 4.249 2.433 -9.843 1.00 92.56 95 ILE A C 1
ATOM 753 O O . ILE A 1 95 ? 3.979 1.253 -10.077 1.00 92.56 95 ILE A O 1
ATOM 757 N N . ILE A 1 96 ? 4.313 3.351 -10.798 1.00 89.00 96 ILE A N 1
ATOM 758 C CA . ILE A 1 96 ? 4.277 3.034 -12.227 1.00 89.00 96 ILE A CA 1
ATOM 759 C C . ILE A 1 96 ? 5.691 3.242 -12.758 1.00 89.00 96 ILE A C 1
ATOM 761 O O . ILE A 1 96 ? 6.245 4.327 -12.593 1.00 89.00 96 ILE A O 1
ATOM 765 N N . LYS A 1 97 ? 6.274 2.199 -13.354 1.00 89.56 97 LYS A N 1
ATOM 766 C CA . LYS A 1 97 ? 7.576 2.250 -14.026 1.00 89.56 97 LYS A CA 1
ATOM 767 C C . LYS A 1 97 ? 7.394 1.807 -15.468 1.00 89.56 97 LYS A C 1
ATOM 769 O O . LYS A 1 97 ? 6.797 0.756 -15.702 1.00 89.56 97 LYS A O 1
ATOM 774 N N . GLU A 1 98 ? 7.886 2.601 -16.406 1.00 84.62 98 GLU A N 1
ATOM 775 C CA . GLU A 1 98 ? 7.759 2.332 -17.837 1.00 84.62 98 GLU A CA 1
ATOM 776 C C . GLU A 1 98 ? 8.998 2.825 -18.586 1.00 84.62 98 GLU A C 1
ATOM 778 O O . GLU A 1 98 ? 9.507 3.910 -18.310 1.00 84.62 98 GLU A O 1
ATOM 783 N N . TYR A 1 99 ? 9.482 2.023 -19.534 1.00 83.25 99 TYR A N 1
ATOM 784 C CA . TYR A 1 99 ? 10.493 2.468 -20.485 1.00 83.25 99 TYR A CA 1
ATOM 785 C C . TYR A 1 99 ? 9.809 3.188 -21.647 1.00 83.25 99 TYR A C 1
ATOM 787 O O . TYR A 1 99 ? 8.962 2.613 -22.327 1.00 83.25 99 TYR A O 1
ATOM 795 N N . VAL A 1 100 ? 10.200 4.435 -21.890 1.00 84.00 100 VAL A N 1
ATOM 796 C 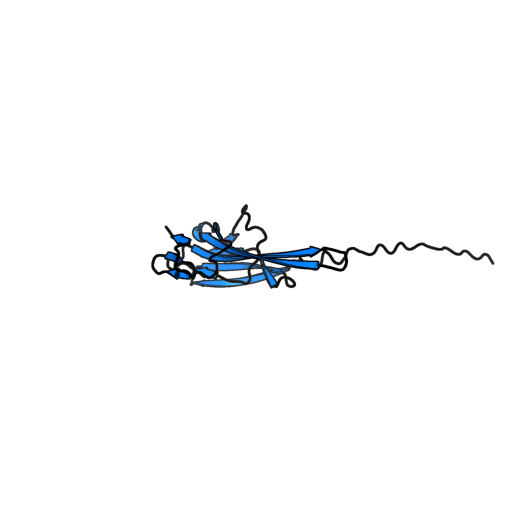CA . VAL A 1 100 ? 9.816 5.188 -23.084 1.00 84.00 100 VAL A CA 1
ATOM 797 C C . VAL A 1 100 ? 10.958 5.080 -24.084 1.00 84.00 100 VAL A C 1
ATOM 799 O O . VAL A 1 100 ? 12.092 5.455 -23.790 1.00 84.00 100 VAL A O 1
ATOM 802 N N . HIS A 1 101 ? 10.657 4.527 -25.257 1.00 82.19 101 HIS A N 1
ATOM 803 C CA . HIS A 1 101 ? 11.623 4.339 -26.333 1.00 82.19 101 HIS A CA 1
ATOM 804 C C . HIS A 1 101 ? 11.623 5.561 -27.249 1.00 82.19 101 HIS A C 1
ATOM 806 O O . HIS A 1 101 ? 10.675 5.787 -28.000 1.00 82.19 101 HIS A O 1
ATOM 812 N N . GLU A 1 102 ? 12.694 6.345 -27.189 1.00 81.00 102 GLU A N 1
ATOM 813 C CA . GLU A 1 102 ? 12.916 7.477 -28.094 1.00 81.00 102 GLU A CA 1
ATOM 814 C C . GLU A 1 102 ? 13.496 6.998 -29.436 1.00 81.00 102 GLU A C 1
ATOM 816 O O . GLU A 1 102 ? 13.288 7.620 -30.478 1.00 81.00 102 GLU A O 1
ATOM 821 N N . SER A 1 103 ? 14.181 5.848 -29.432 1.00 82.56 103 SER A N 1
ATOM 822 C CA . SER A 1 103 ? 14.680 5.166 -30.625 1.00 82.56 103 SER A CA 1
ATOM 823 C C . SER A 1 103 ? 14.786 3.650 -30.391 1.00 82.56 103 SER A C 1
ATOM 825 O O . SER A 1 103 ? 14.545 3.151 -29.295 1.00 82.56 103 SER A O 1
ATOM 827 N N . VAL A 1 104 ? 15.189 2.885 -31.413 1.00 73.69 104 VAL A N 1
ATOM 828 C CA . VAL A 1 104 ? 15.437 1.430 -31.287 1.00 73.69 104 VAL A CA 1
ATOM 829 C C . VAL A 1 104 ? 16.571 1.116 -30.296 1.00 73.69 104 VAL A C 1
ATOM 831 O O . VAL A 1 104 ? 16.636 0.010 -29.766 1.00 73.69 104 VAL A O 1
ATOM 834 N N . LYS A 1 105 ? 17.483 2.066 -30.061 1.00 80.19 105 LYS A N 1
ATOM 835 C CA . LYS A 1 105 ? 18.638 1.898 -29.166 1.00 80.19 105 LYS A CA 1
ATOM 836 C C . LYS A 1 105 ? 18.526 2.702 -27.873 1.00 80.19 105 LYS A C 1
ATOM 838 O O . LYS A 1 105 ? 19.277 2.419 -26.945 1.00 80.19 105 LYS A O 1
ATOM 843 N N . ASP A 1 106 ? 17.589 3.645 -27.811 1.00 77.25 106 ASP A N 1
ATOM 844 C CA . ASP A 1 106 ? 17.467 4.593 -26.710 1.00 77.25 106 ASP A CA 1
ATOM 845 C C . ASP A 1 106 ? 16.135 4.397 -25.993 1.00 77.25 106 ASP A C 1
ATOM 847 O O . ASP A 1 106 ? 15.057 4.535 -26.578 1.00 77.25 106 ASP A O 1
ATOM 851 N N . SER A 1 107 ? 16.221 4.074 -24.706 1.00 83.88 107 SER A N 1
ATOM 852 C CA . SER A 1 107 ? 15.070 3.945 -23.820 1.00 83.88 107 SER A CA 1
ATOM 853 C C . SER A 1 107 ? 15.343 4.647 -22.499 1.00 83.88 107 SER A C 1
ATOM 855 O O . SER A 1 107 ? 16.362 4.375 -21.858 1.00 83.88 107 SER A O 1
ATOM 857 N N . THR A 1 108 ? 14.403 5.472 -22.057 1.00 86.62 108 THR A N 1
ATOM 858 C CA . THR A 1 108 ? 14.452 6.171 -20.771 1.00 86.62 108 THR A CA 1
ATOM 859 C C . THR A 1 108 ? 13.444 5.537 -19.819 1.00 86.62 108 THR A C 1
ATOM 861 O O . THR A 1 108 ? 12.288 5.335 -20.184 1.00 86.62 108 THR A O 1
ATOM 864 N N . LEU A 1 109 ? 13.864 5.200 -18.596 1.00 86.75 109 LEU A N 1
ATOM 865 C CA . LEU A 1 109 ? 12.946 4.716 -17.563 1.00 86.75 109 LEU A CA 1
ATOM 866 C C . LEU A 1 109 ? 12.246 5.906 -16.901 1.00 86.75 109 LEU A C 1
ATOM 868 O O . LEU A 1 109 ? 12.898 6.753 -16.292 1.00 86.75 109 LEU A O 1
ATOM 872 N N . HIS A 1 110 ? 10.922 5.933 -16.976 1.00 87.56 110 HIS A 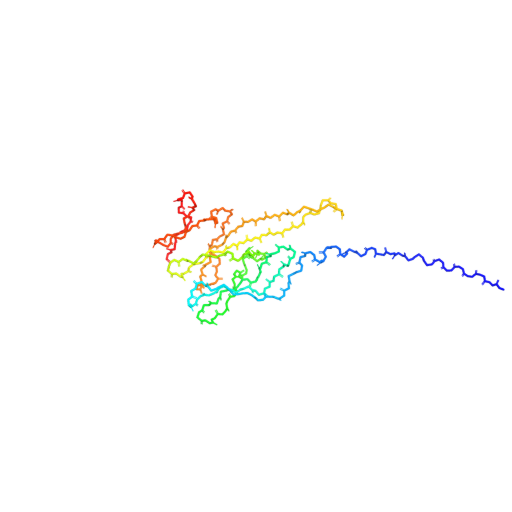N 1
ATOM 873 C CA . HIS A 1 110 ? 10.082 6.869 -16.246 1.00 87.56 110 HIS A CA 1
ATOM 874 C C . HIS A 1 110 ? 9.472 6.184 -15.031 1.00 87.56 110 HIS A C 1
ATOM 876 O O . HIS A 1 110 ? 8.956 5.070 -15.124 1.00 87.56 110 HIS A O 1
ATOM 882 N N . GLU A 1 111 ? 9.499 6.879 -13.897 1.00 89.12 111 GLU A N 1
ATOM 883 C CA . GLU A 1 111 ? 8.914 6.406 -12.649 1.00 89.12 111 GLU A CA 1
ATOM 884 C C . GLU A 1 111 ? 7.923 7.444 -12.113 1.00 89.12 111 GLU A C 1
ATOM 886 O O . GLU A 1 111 ? 8.223 8.636 -12.034 1.00 89.12 111 GLU A O 1
ATOM 891 N N . ASN A 1 112 ? 6.734 6.989 -11.727 1.00 90.50 112 ASN A N 1
ATOM 892 C CA . ASN A 1 112 ? 5.733 7.797 -11.045 1.00 90.50 112 ASN A CA 1
ATOM 893 C C . ASN A 1 112 ? 5.430 7.165 -9.686 1.00 90.50 112 ASN A C 1
ATOM 895 O O . ASN A 1 112 ? 4.847 6.078 -9.616 1.00 90.50 112 ASN A O 1
ATOM 899 N N . TYR A 1 113 ? 5.850 7.847 -8.620 1.00 91.56 113 TYR A N 1
ATOM 900 C CA . TYR A 1 113 ? 5.650 7.418 -7.242 1.00 91.56 113 TYR A CA 1
ATOM 901 C C . TYR A 1 113 ? 4.385 8.056 -6.676 1.00 91.56 113 TYR A C 1
ATOM 903 O O . TYR A 1 113 ? 4.278 9.272 -6.534 1.00 91.56 113 TYR A O 1
ATOM 911 N N . THR A 1 114 ? 3.433 7.207 -6.313 1.00 93.50 114 THR A N 1
ATOM 912 C CA . THR A 1 114 ? 2.191 7.582 -5.641 1.00 93.50 114 THR A CA 1
ATOM 913 C C . THR A 1 114 ? 1.982 6.686 -4.424 1.00 93.50 114 THR A C 1
ATOM 915 O O . THR A 1 114 ? 2.746 5.754 -4.163 1.00 93.50 114 THR A O 1
ATOM 918 N N . CYS A 1 115 ? 0.926 6.937 -3.667 1.00 94.44 115 CYS A N 1
ATOM 919 C CA . CYS A 1 115 ? 0.451 6.033 -2.634 1.00 94.44 115 CYS A CA 1
ATOM 920 C C . CYS A 1 115 ? -1.074 6.030 -2.588 1.00 94.44 115 CYS A C 1
ATOM 922 O O . CYS A 1 115 ? -1.753 6.934 -3.083 1.00 94.44 115 CYS A O 1
ATOM 924 N N . ALA A 1 116 ? -1.632 4.988 -1.985 1.00 94.88 116 ALA A N 1
ATOM 925 C CA . ALA A 1 116 ? -3.064 4.813 -1.842 1.00 94.88 116 ALA A CA 1
ATOM 926 C C . ALA A 1 116 ? -3.439 4.540 -0.390 1.00 94.88 116 ALA A C 1
ATOM 928 O O . ALA A 1 116 ? -2.813 3.731 0.289 1.00 94.88 116 ALA A O 1
ATOM 929 N N . ILE A 1 117 ? -4.519 5.176 0.057 1.00 95.88 117 ILE A N 1
ATOM 930 C CA . ILE A 1 117 ? -5.200 4.844 1.305 1.00 95.88 117 ILE A CA 1
ATO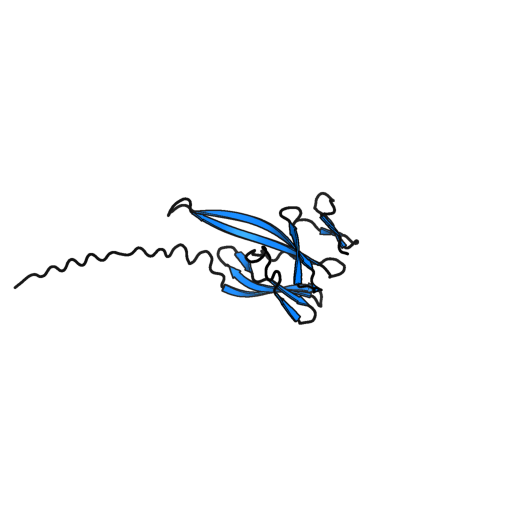M 931 C C . ILE A 1 117 ? -6.309 3.849 0.975 1.00 95.88 117 ILE A C 1
ATOM 933 O O . ILE A 1 117 ? -7.220 4.146 0.193 1.00 95.88 117 ILE A O 1
ATOM 937 N N . ILE A 1 118 ? -6.241 2.667 1.580 1.00 95.75 118 ILE A N 1
ATOM 938 C CA . ILE A 1 118 ? -7.171 1.561 1.358 1.00 95.75 118 ILE A CA 1
ATOM 939 C C . ILE A 1 118 ? -8.020 1.349 2.610 1.00 95.75 118 ILE A C 1
ATOM 941 O O . ILE A 1 118 ? -7.489 1.212 3.708 1.00 95.75 118 ILE A O 1
ATOM 945 N N . ASP A 1 119 ? -9.341 1.284 2.437 1.00 95.38 119 ASP A N 1
ATOM 946 C CA . ASP A 1 119 ? -10.280 0.762 3.434 1.00 95.38 119 ASP A CA 1
ATOM 947 C C . ASP A 1 119 ? -10.148 -0.764 3.482 1.00 95.38 119 ASP A C 1
ATOM 949 O O . ASP A 1 119 ? -10.420 -1.455 2.493 1.00 95.38 119 ASP A O 1
ATOM 953 N N . ILE A 1 120 ? -9.718 -1.284 4.630 1.00 95.38 120 ILE A N 1
ATOM 954 C CA . ILE A 1 120 ? -9.372 -2.697 4.811 1.00 95.38 120 ILE A CA 1
ATOM 955 C C . ILE A 1 120 ? -10.606 -3.590 4.747 1.00 95.38 120 ILE A C 1
ATOM 957 O O . ILE A 1 120 ? -10.575 -4.648 4.120 1.00 95.38 120 ILE A O 1
ATOM 961 N N . ASN A 1 121 ? -11.714 -3.150 5.342 1.00 91.94 121 ASN A N 1
ATOM 962 C CA . ASN A 1 121 ? -12.950 -3.927 5.384 1.00 91.94 121 ASN A CA 1
ATOM 963 C C . ASN A 1 121 ? -13.588 -4.044 4.001 1.00 91.94 121 ASN A C 1
ATOM 965 O O . ASN A 1 121 ? -14.175 -5.073 3.672 1.00 91.94 121 ASN A O 1
ATOM 969 N N . LYS A 1 122 ? -13.465 -2.991 3.189 1.00 92.00 122 LYS A N 1
ATOM 970 C CA . LYS A 1 122 ? -14.033 -2.942 1.836 1.00 92.00 122 LYS A CA 1
ATOM 971 C C . LYS A 1 122 ? -13.053 -3.383 0.751 1.00 92.00 122 LYS A C 1
ATOM 973 O O . LYS A 1 122 ? -13.462 -3.482 -0.403 1.00 92.00 122 LYS A O 1
ATOM 978 N N . ALA A 1 123 ? -11.779 -3.593 1.094 1.00 92.25 123 ALA A N 1
ATOM 979 C CA . ALA A 1 123 ? -10.674 -3.780 0.151 1.00 92.25 123 ALA A CA 1
ATOM 980 C C . ALA A 1 123 ? -10.680 -2.741 -0.990 1.00 92.25 123 ALA A C 1
ATOM 982 O O . ALA A 1 123 ? -10.413 -3.049 -2.155 1.00 92.25 123 ALA A O 1
ATOM 983 N N . LYS A 1 124 ? -11.031 -1.493 -0.656 1.00 92.12 124 LYS A N 1
ATOM 984 C CA . LYS A 1 124 ? -11.275 -0.423 -1.627 1.00 92.12 124 LYS A CA 1
ATOM 985 C C . LYS A 1 124 ? -10.316 0.729 -1.394 1.00 92.12 124 LYS A C 1
ATOM 987 O O . LYS A 1 124 ? -10.167 1.201 -0.272 1.00 92.12 124 LYS A O 1
ATOM 992 N N . ILE A 1 125 ? -9.725 1.218 -2.473 1.00 92.75 125 ILE A N 1
ATOM 993 C CA . ILE A 1 125 ? -8.944 2.451 -2.450 1.00 92.75 125 ILE A CA 1
ATOM 994 C C . ILE A 1 125 ? -9.909 3.614 -2.280 1.00 92.75 125 ILE A C 1
ATOM 996 O O . ILE A 1 125 ? -10.839 3.784 -3.069 1.00 92.75 125 ILE A O 1
ATOM 1000 N N . ILE A 1 126 ? -9.705 4.383 -1.220 1.00 93.38 126 ILE A N 1
ATOM 1001 C CA . ILE A 1 126 ? -10.546 5.531 -0.879 1.00 93.38 126 ILE A CA 1
ATOM 1002 C C . ILE A 1 126 ? -9.863 6.861 -1.180 1.00 93.38 126 ILE A C 1
ATOM 1004 O O . ILE A 1 126 ? -10.540 7.882 -1.268 1.00 93.38 126 ILE A O 1
ATOM 1008 N N . LYS A 1 127 ? -8.536 6.856 -1.339 1.00 92.38 127 LYS A N 1
ATOM 1009 C CA . LYS A 1 127 ? -7.760 8.026 -1.737 1.00 92.38 127 LYS A CA 1
ATOM 1010 C C . LYS A 1 127 ? -6.481 7.586 -2.437 1.00 92.38 127 LYS A C 1
ATOM 1012 O O . LYS A 1 127 ? -5.805 6.694 -1.936 1.00 92.38 127 LYS A O 1
ATOM 1017 N N . GLN A 1 128 ? -6.159 8.222 -3.555 1.00 91.50 128 GLN A N 1
ATOM 1018 C CA . GLN A 1 128 ? -4.843 8.157 -4.189 1.00 91.50 128 GLN A CA 1
ATOM 1019 C C . GLN A 1 128 ? -4.136 9.494 -3.973 1.00 91.50 128 GLN A C 1
ATOM 1021 O O . GLN A 1 128 ? -4.784 10.543 -3.929 1.00 91.50 128 GLN A O 1
ATOM 1026 N N . LEU A 1 129 ? -2.827 9.442 -3.782 1.00 91.69 129 LEU A N 1
ATOM 1027 C CA . LEU A 1 129 ? -1.987 10.568 -3.410 1.00 91.69 129 LEU A CA 1
ATOM 1028 C C . LEU A 1 129 ? -0.746 10.565 -4.303 1.00 91.69 129 LEU A C 1
ATOM 1030 O O . LEU A 1 129 ? -0.054 9.557 -4.384 1.00 91.69 129 LEU A O 1
ATOM 1034 N N . GLN A 1 130 ? -0.460 11.691 -4.951 1.00 90.75 130 GLN A N 1
ATOM 1035 C CA . GLN A 1 130 ? 0.794 11.901 -5.692 1.00 90.75 130 GLN A CA 1
ATOM 1036 C C . GLN A 1 130 ? 1.888 12.542 -4.822 1.00 90.75 130 GLN A C 1
ATOM 1038 O O . GLN A 1 130 ? 3.041 12.623 -5.219 1.00 90.75 130 GLN A O 1
ATOM 1043 N N . GLN A 1 131 ? 1.512 13.040 -3.645 1.00 90.56 131 GLN A N 1
ATOM 1044 C CA . GLN A 1 131 ? 2.373 13.718 -2.679 1.00 90.56 131 GLN A CA 1
ATOM 1045 C C . GLN A 1 131 ? 1.983 13.259 -1.270 1.00 90.56 131 GLN A C 1
ATOM 1047 O O . GLN A 1 131 ? 0.934 12.638 -1.094 1.00 90.56 131 GLN A O 1
ATOM 1052 N N . ASP A 1 132 ? 2.794 13.589 -0.265 1.00 93.75 132 ASP A N 1
ATOM 1053 C CA . ASP A 1 132 ? 2.550 13.248 1.145 1.00 93.75 132 ASP A CA 1
ATOM 1054 C C . ASP A 1 132 ? 2.547 11.728 1.447 1.00 93.75 132 ASP A C 1
ATOM 1056 O O . ASP A 1 132 ? 1.914 11.267 2.404 1.00 93.75 132 ASP A O 1
ATOM 1060 N N . CYS A 1 133 ? 3.235 10.929 0.626 1.00 93.44 133 CYS A N 1
ATOM 1061 C CA . CYS A 1 133 ? 3.365 9.477 0.814 1.00 93.44 133 CYS A CA 1
ATOM 1062 C C . CYS A 1 133 ? 4.365 9.079 1.904 1.00 93.44 133 CYS A C 1
ATOM 1064 O O . CYS A 1 133 ? 4.309 7.964 2.414 1.00 93.44 133 CYS A O 1
ATOM 1066 N N . ASP A 1 134 ? 5.221 10.016 2.296 1.00 93.38 134 ASP A N 1
ATOM 1067 C CA . ASP A 1 134 ? 6.171 9.950 3.406 1.00 93.38 134 ASP A CA 1
ATOM 1068 C C . ASP A 1 134 ? 5.542 10.320 4.764 1.00 93.38 134 ASP A C 1
ATOM 1070 O O . ASP A 1 134 ? 6.234 10.405 5.776 1.00 93.38 134 ASP A O 1
ATOM 1074 N N . GLY A 1 135 ? 4.227 10.551 4.789 1.00 95.56 135 GLY A N 1
ATOM 1075 C CA . GLY A 1 135 ? 3.491 10.874 6.001 1.00 95.56 135 GLY A CA 1
ATOM 1076 C C . GLY A 1 135 ? 3.468 9.756 7.049 1.00 95.56 135 GLY A C 1
ATOM 1077 O O . GLY A 1 135 ? 4.027 8.668 6.903 1.00 95.56 135 GLY A O 1
ATOM 1078 N N . SER A 1 136 ? 2.767 10.023 8.146 1.00 97.62 136 SER A N 1
ATOM 1079 C CA . SER A 1 136 ? 2.579 9.064 9.232 1.00 97.62 136 SER A CA 1
ATOM 1080 C C . SER A 1 136 ? 1.183 9.147 9.836 1.00 97.62 136 SER A C 1
ATOM 1082 O O . SER A 1 136 ? 0.511 10.183 9.803 1.00 97.62 136 SER A O 1
ATOM 1084 N N . TRP A 1 137 ? 0.730 8.034 10.414 1.00 97.94 137 TRP A N 1
ATOM 1085 C CA . TRP A 1 137 ? -0.501 8.025 11.191 1.00 97.94 137 TRP A CA 1
ATOM 1086 C C . TRP A 1 137 ? -0.277 8.632 12.575 1.00 97.94 137 TRP A C 1
ATOM 1088 O O . TRP A 1 137 ? 0.594 8.192 13.323 1.00 97.94 137 TRP A O 1
ATOM 1098 N N . ASN A 1 138 ? -1.124 9.580 12.970 1.00 97.31 138 ASN A N 1
ATOM 1099 C CA . ASN A 1 138 ? -1.157 10.068 14.347 1.00 97.31 138 ASN A CA 1
ATOM 1100 C C . ASN A 1 138 ? -2.153 9.275 15.220 1.00 97.31 138 ASN A C 1
ATOM 1102 O O . ASN A 1 138 ? -2.996 8.521 14.729 1.00 97.31 138 ASN A O 1
ATOM 1106 N N . LYS A 1 139 ? -2.120 9.513 16.539 1.00 96.31 139 LYS A N 1
ATOM 1107 C CA . LYS A 1 139 ? -3.020 8.870 17.523 1.00 96.31 139 LYS A CA 1
ATOM 1108 C C . LYS A 1 139 ? -4.516 9.120 17.270 1.00 96.31 139 LYS A C 1
ATOM 1110 O O . LYS A 1 139 ? -5.349 8.388 17.791 1.00 96.31 139 LYS A O 1
ATOM 1115 N N . LYS A 1 140 ? -4.867 10.138 16.478 1.00 96.81 140 LYS A N 1
ATOM 1116 C CA . LYS A 1 140 ? -6.246 10.474 16.093 1.00 96.81 140 LYS A CA 1
ATOM 1117 C C . LYS A 1 140 ? -6.694 9.757 14.809 1.00 96.81 140 LYS A C 1
ATOM 1119 O O . LYS A 1 140 ? -7.740 10.097 14.270 1.00 96.81 140 LYS A O 1
ATOM 1124 N N . ASN A 1 141 ? -5.936 8.767 14.324 1.00 97.25 141 ASN A N 1
ATOM 1125 C CA . ASN A 1 141 ? -6.189 8.054 13.065 1.00 97.25 141 ASN A CA 1
ATOM 1126 C C . ASN A 1 141 ? -6.184 8.979 11.837 1.00 97.25 141 ASN A C 1
ATOM 1128 O O . ASN A 1 141 ? -6.984 8.818 10.911 1.00 97.25 141 ASN A O 1
ATOM 1132 N N . GLN A 1 142 ? -5.293 9.966 11.833 1.00 97.81 142 GLN A N 1
ATOM 1133 C CA . GLN A 1 142 ? -5.109 10.875 10.706 1.00 97.81 142 GLN A CA 1
ATOM 1134 C C . GLN A 1 142 ? -3.782 10.583 10.021 1.00 97.81 142 GLN A C 1
ATOM 1136 O O . GLN A 1 142 ? -2.783 10.384 10.710 1.00 97.81 142 GLN A O 1
ATOM 1141 N N . TRP A 1 143 ? -3.778 10.573 8.689 1.00 97.88 143 TRP A N 1
ATOM 1142 C CA . TRP A 1 143 ? -2.549 10.575 7.904 1.00 97.88 143 TRP A CA 1
ATOM 1143 C C . TRP A 1 143 ? -2.051 12.012 7.825 1.00 97.88 143 TRP A C 1
ATOM 1145 O O . TRP A 1 143 ? -2.750 12.881 7.287 1.00 97.88 143 TRP A O 1
ATOM 1155 N N . ILE A 1 144 ? -0.892 12.264 8.417 1.00 97.69 144 ILE A N 1
ATOM 1156 C CA . ILE A 1 144 ? -0.262 13.577 8.499 1.00 97.69 144 ILE A CA 1
ATOM 1157 C C . ILE A 1 144 ? 0.962 13.557 7.595 1.00 97.69 144 ILE A C 1
ATOM 1159 O O . ILE A 1 144 ? 1.787 12.656 7.725 1.00 97.69 144 ILE A O 1
ATOM 1163 N N . SER A 1 145 ? 1.083 14.521 6.685 1.00 96.56 145 SER A N 1
ATOM 1164 C CA . SER A 1 145 ? 2.295 14.650 5.874 1.00 96.56 145 SER A CA 1
ATOM 1165 C C . SER A 1 145 ? 3.501 15.024 6.735 1.00 96.56 145 SER A C 1
ATOM 1167 O O . SER A 1 145 ? 3.342 15.521 7.852 1.00 96.56 145 SER A O 1
ATOM 1169 N N . SER A 1 146 ? 4.714 14.870 6.208 1.00 94.38 146 SER A N 1
ATOM 1170 C CA . SER A 1 146 ? 5.938 15.300 6.902 1.00 94.38 146 SER A CA 1
ATOM 1171 C C . SER A 1 146 ? 5.930 16.785 7.289 1.00 94.38 146 SER A C 1
ATOM 1173 O O . SER A 1 146 ? 6.502 17.164 8.306 1.00 94.38 146 SER A O 1
ATOM 1175 N N . GLY A 1 147 ? 5.214 17.627 6.534 1.00 93.56 147 GLY A N 1
ATOM 1176 C CA . GLY A 1 147 ? 5.010 19.049 6.840 1.00 93.56 147 GLY A CA 1
ATOM 1177 C C . GLY A 1 147 ? 3.926 19.346 7.889 1.00 93.56 147 GLY A C 1
ATOM 1178 O O . GLY A 1 147 ? 3.583 20.507 8.094 1.00 93.56 147 GLY A O 1
ATOM 1179 N N . GLY A 1 148 ? 3.331 18.331 8.524 1.00 94.88 148 GLY A N 1
ATOM 1180 C CA . GLY A 1 148 ? 2.331 18.498 9.587 1.00 94.88 148 GLY A CA 1
ATOM 1181 C C . GLY A 1 148 ? 0.889 18.713 9.108 1.00 94.88 148 GLY A C 1
ATOM 1182 O O . GLY A 1 148 ? -0.016 18.888 9.927 1.00 94.88 148 GLY A O 1
ATOM 1183 N N . LYS A 1 149 ? 0.632 18.672 7.796 1.00 96.44 149 LYS A N 1
ATOM 1184 C CA . LYS A 1 149 ? -0.713 18.840 7.227 1.00 96.44 149 LYS A CA 1
ATOM 1185 C C . LYS A 1 149 ? -1.531 17.559 7.378 1.00 96.44 149 LYS A C 1
ATOM 1187 O O . LYS A 1 149 ? -1.069 16.471 7.048 1.00 96.44 149 LYS A O 1
ATOM 1192 N N . VAL A 1 150 ? -2.793 17.690 7.789 1.00 97.06 150 VAL A N 1
ATOM 1193 C CA . VAL A 1 150 ? -3.752 16.574 7.768 1.00 97.06 150 VAL A CA 1
ATOM 1194 C C . VAL A 1 150 ? -4.150 16.267 6.321 1.00 97.06 150 VAL A C 1
ATOM 1196 O O . VAL A 1 150 ? -4.837 17.056 5.675 1.00 97.06 150 VAL A O 1
ATOM 1199 N N . VAL A 1 151 ? -3.747 15.104 5.814 1.00 97.00 151 VAL A N 1
ATOM 1200 C CA . VAL A 1 151 ? -4.038 14.646 4.444 1.00 97.00 151 VAL A CA 1
ATOM 1201 C C . VAL A 1 151 ? -5.308 13.803 4.403 1.00 97.00 151 VAL A C 1
ATOM 1203 O O . VAL A 1 151 ? -6.083 13.868 3.444 1.00 97.00 151 VAL A O 1
ATOM 1206 N N . PHE A 1 152 ? -5.538 12.999 5.437 1.00 97.38 152 PHE A N 1
ATOM 1207 C CA . PHE A 1 152 ? -6.712 12.144 5.557 1.00 97.38 152 PHE A CA 1
ATOM 1208 C C . PHE A 1 152 ? -7.095 11.961 7.024 1.00 97.38 152 PHE A C 1
ATOM 1210 O O . PHE A 1 152 ? -6.229 11.813 7.880 1.00 97.38 152 PHE A O 1
ATOM 1217 N N . THR A 1 153 ? -8.398 11.926 7.295 1.00 95.44 153 THR A N 1
ATOM 1218 C CA . THR A 1 153 ? -8.947 11.610 8.616 1.00 95.44 153 THR A CA 1
ATOM 1219 C C . THR A 1 153 ? -9.803 10.359 8.496 1.00 95.44 153 THR A C 1
ATOM 1221 O O . THR A 1 153 ? -10.802 10.358 7.774 1.00 95.44 153 THR A O 1
ATOM 1224 N N . SER A 1 154 ? -9.421 9.307 9.219 1.00 85.19 154 SER A N 1
ATOM 1225 C CA . SER A 1 154 ? -10.247 8.116 9.398 1.00 85.19 154 SER A CA 1
ATOM 1226 C C . SER A 1 154 ? -11.550 8.496 10.096 1.00 85.19 154 SER A C 1
ATOM 1228 O O . SER A 1 154 ? -11.515 9.088 11.173 1.00 85.19 154 SER A O 1
ATOM 1230 N N . LYS A 1 155 ? -12.686 8.101 9.519 1.00 77.00 155 LYS A N 1
ATOM 1231 C CA . LYS A 1 155 ? -13.992 8.157 10.189 1.00 77.00 155 LYS A CA 1
ATOM 1232 C C . LYS A 1 155 ? -14.325 6.823 10.877 1.00 77.00 155 LYS A C 1
ATOM 1234 O O . LYS A 1 155 ? -13.706 5.775 10.563 1.00 77.00 155 LYS A O 1
#

Foldseek 3Di:
DDDDDPPPPPPPPVPPVPPPQQFDKAQDWDWADPDPFKIWIFGTARPNVRFTHQIWIGGNNDTGTAAPPHPLHQFTFPPDWAAFPVRQKMKGKGKDWDWDDPDPPDTDIDMQIKIFIAGRVVSYTPDIGSDQSCFHHDPQRFTARPVRDGPDGDD

pLDDT: mean 84.54, std 18.57, range [32.22, 98.06]